Protein AF-F1ZC16-F1 (afdb_monomer_lite)

Structure (mmCIF, N/CA/C/O backbone):
data_AF-F1ZC16-F1
#
_entry.id   AF-F1ZC16-F1
#
loop_
_atom_site.group_PDB
_atom_site.id
_atom_site.type_symbol
_atom_site.label_atom_id
_atom_site.label_alt_id
_atom_site.label_comp_id
_atom_site.label_asym_id
_atom_site.label_entity_id
_atom_site.label_seq_id
_atom_site.pdbx_PDB_ins_code
_atom_site.Cartn_x
_atom_site.Cartn_y
_atom_site.Cartn_z
_atom_site.occupancy
_atom_site.B_iso_or_equiv
_atom_site.auth_seq_id
_atom_site.auth_comp_id
_atom_site.auth_asym_id
_atom_site.auth_atom_id
_atom_site.pdbx_PDB_model_num
ATOM 1 N N . MET A 1 1 ? -1.478 -3.838 1.812 1.00 75.81 1 MET A N 1
ATOM 2 C CA . MET A 1 1 ? -0.344 -4.524 1.162 1.00 75.81 1 MET A CA 1
ATOM 3 C C . MET A 1 1 ? -0.111 -3.811 -0.149 1.00 75.81 1 MET A C 1
ATOM 5 O O . MET A 1 1 ? -1.056 -3.710 -0.920 1.00 75.81 1 MET A O 1
ATOM 9 N N . GLU A 1 2 ? 1.073 -3.240 -0.333 1.00 89.38 2 GLU A N 1
ATOM 10 C CA .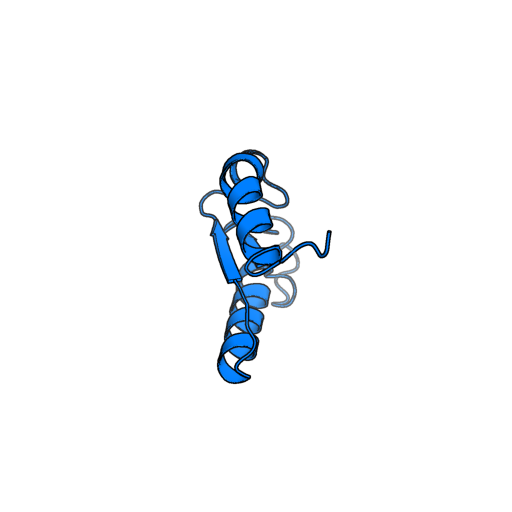 GLU A 1 2 ? 1.455 -2.507 -1.542 1.00 89.38 2 GLU A CA 1
ATOM 11 C C . GLU A 1 2 ? 2.536 -3.305 -2.277 1.00 89.38 2 GLU A C 1
ATOM 13 O O . GLU A 1 2 ? 3.363 -3.938 -1.617 1.00 89.38 2 GLU A O 1
ATOM 18 N N . VAL A 1 3 ? 2.458 -3.350 -3.608 1.00 93.75 3 VAL A N 1
ATOM 19 C CA . VAL A 1 3 ? 3.459 -3.987 -4.468 1.00 93.75 3 VAL A CA 1
ATOM 20 C C . VAL A 1 3 ? 3.601 -3.202 -5.772 1.00 93.75 3 VAL A C 1
ATOM 22 O O . VAL A 1 3 ? 2.600 -2.841 -6.407 1.00 93.75 3 VAL A O 1
ATOM 25 N N . GLY A 1 4 ? 4.845 -2.959 -6.173 1.00 92.06 4 GLY A N 1
ATOM 26 C CA . GLY A 1 4 ? 5.195 -2.311 -7.431 1.00 92.06 4 GLY A CA 1
ATOM 27 C C . GLY A 1 4 ? 5.344 -3.306 -8.582 1.00 92.06 4 GLY A C 1
ATOM 28 O O . GLY A 1 4 ? 5.848 -4.411 -8.403 1.00 92.06 4 GLY A O 1
ATOM 29 N N . ASP A 1 5 ? 4.983 -2.905 -9.801 1.00 89.62 5 ASP A N 1
ATOM 30 C CA . ASP A 1 5 ? 5.169 -3.709 -11.021 1.00 89.62 5 ASP A CA 1
ATOM 31 C C . ASP A 1 5 ? 6.641 -4.019 -11.356 1.00 89.62 5 ASP A C 1
ATOM 33 O O . ASP A 1 5 ? 6.915 -4.886 -12.189 1.00 89.62 5 ASP A O 1
ATOM 37 N N . ARG A 1 6 ? 7.595 -3.328 -10.716 1.00 88.06 6 ARG A N 1
ATOM 38 C CA . ARG A 1 6 ? 9.034 -3.604 -10.812 1.00 88.06 6 ARG A CA 1
ATOM 39 C C . ARG A 1 6 ? 9.639 -4.104 -9.503 1.00 88.06 6 ARG A C 1
ATOM 41 O O . ARG A 1 6 ? 10.870 -4.121 -9.373 1.00 88.06 6 ARG A O 1
ATOM 48 N N . ASP A 1 7 ? 8.817 -4.533 -8.549 1.00 85.06 7 ASP A N 1
ATOM 49 C CA . ASP A 1 7 ? 9.310 -5.167 -7.334 1.00 85.06 7 ASP A CA 1
ATOM 50 C C . ASP A 1 7 ? 10.055 -6.447 -7.682 1.00 85.06 7 ASP A C 1
ATOM 52 O O . ASP A 1 7 ? 9.526 -7.374 -8.292 1.00 85.06 7 ASP A O 1
ATOM 56 N N . PHE A 1 8 ? 11.335 -6.470 -7.310 1.00 77.31 8 PHE A N 1
ATOM 57 C CA . PHE A 1 8 ? 12.239 -7.586 -7.574 1.00 77.31 8 PHE A CA 1
ATOM 58 C C . PHE A 1 8 ? 12.483 -7.897 -9.069 1.00 77.31 8 PHE A C 1
ATOM 60 O O . PHE A 1 8 ? 13.044 -8.941 -9.406 1.00 77.31 8 PHE A O 1
ATOM 67 N N . LEU A 1 9 ? 12.174 -6.954 -9.975 1.00 65.69 9 LEU A N 1
ATOM 68 C CA . LEU A 1 9 ? 12.244 -7.128 -11.438 1.00 65.69 9 LEU A CA 1
ATOM 69 C C . LEU A 1 9 ? 13.629 -7.551 -11.969 1.00 65.69 9 LEU A C 1
ATOM 71 O O . LEU A 1 9 ? 13.719 -8.105 -13.062 1.00 65.69 9 LEU A O 1
ATOM 75 N N . ASN A 1 10 ? 14.711 -7.332 -11.210 1.00 56.12 10 ASN A N 1
ATOM 76 C CA . ASN A 1 10 ? 16.089 -7.531 -11.678 1.00 56.12 10 ASN A CA 1
ATOM 77 C C . ASN A 1 10 ? 16.911 -8.586 -10.907 1.00 56.12 10 ASN A C 1
ATOM 79 O O . ASN A 1 10 ? 18.073 -8.806 -11.231 1.00 56.12 10 ASN A O 1
ATOM 83 N N . ILE A 1 11 ? 16.336 -9.265 -9.905 1.00 57.03 11 ILE A N 1
ATOM 84 C CA . ILE A 1 11 ? 16.999 -10.406 -9.227 1.00 57.03 11 ILE A CA 1
ATOM 85 C C . ILE A 1 11 ? 16.492 -11.756 -9.779 1.00 57.03 11 ILE A C 1
ATOM 87 O O . ILE A 1 11 ? 17.085 -12.808 -9.543 1.00 57.03 11 ILE A O 1
ATOM 91 N N . ASN A 1 12 ? 15.488 -11.728 -10.661 1.00 55.97 12 ASN A N 1
ATOM 92 C CA . ASN A 1 12 ? 14.969 -12.883 -11.404 1.00 55.97 12 ASN A CA 1
ATOM 93 C C . ASN A 1 12 ? 15.972 -13.558 -12.370 1.00 55.97 12 ASN A C 1
ATOM 95 O O . ASN A 1 12 ? 15.571 -14.407 -13.164 1.00 55.97 12 ASN A O 1
ATOM 99 N N . ALA A 1 13 ? 17.276 -13.264 -12.293 1.00 57.78 13 ALA A N 1
ATOM 100 C CA . ALA A 1 13 ? 18.326 -14.037 -12.962 1.00 57.78 13 ALA A CA 1
ATOM 101 C C . ALA A 1 13 ? 18.293 -15.534 -12.584 1.00 57.78 13 ALA A C 1
ATOM 103 O O . ALA A 1 13 ? 18.725 -16.370 -13.373 1.00 57.78 13 ALA A O 1
ATOM 104 N N . LEU A 1 14 ? 17.727 -15.878 -11.419 1.00 62.81 14 LEU A N 1
ATOM 105 C CA . LEU A 1 14 ? 17.546 -17.261 -10.971 1.00 62.81 14 LEU A CA 1
ATOM 106 C C . LEU A 1 14 ? 16.391 -18.002 -11.682 1.00 62.81 14 LEU A C 1
ATOM 108 O O . LEU A 1 14 ? 16.407 -19.229 -11.676 1.00 62.81 14 LEU A O 1
ATOM 112 N N . ARG A 1 15 ? 15.429 -17.292 -12.313 1.00 62.47 15 ARG A N 1
ATOM 113 C CA . ARG A 1 15 ? 14.261 -17.819 -13.075 1.00 62.47 15 ARG A CA 1
ATOM 114 C C . ARG A 1 15 ? 13.635 -19.109 -12.516 1.00 62.47 15 ARG A C 1
ATOM 116 O O . ARG A 1 15 ? 13.191 -19.972 -13.268 1.00 62.47 15 ARG A O 1
ATOM 123 N N . ASP A 1 16 ? 13.582 -19.246 -11.199 1.00 72.81 16 ASP A N 1
ATOM 124 C CA . ASP A 1 16 ? 13.137 -20.470 -10.528 1.00 72.81 16 ASP A CA 1
ATOM 125 C C . ASP A 1 16 ? 11.635 -20.469 -10.204 1.00 72.81 16 ASP A C 1
ATOM 127 O O . ASP A 1 16 ? 11.127 -21.424 -9.616 1.00 72.81 16 ASP A O 1
ATOM 131 N N . GLY A 1 17 ? 10.928 -19.395 -10.577 1.00 68.62 17 GLY A N 1
ATOM 132 C CA . GLY A 1 17 ? 9.497 -19.212 -10.336 1.00 68.62 17 GLY A CA 1
ATOM 133 C C . GLY A 1 17 ? 9.133 -18.964 -8.869 1.00 68.62 17 GLY A C 1
ATOM 134 O O . GLY A 1 17 ? 7.970 -19.118 -8.508 1.00 68.62 17 GLY A O 1
ATOM 135 N N . LYS A 1 18 ? 10.103 -18.627 -8.005 1.00 71.38 18 LYS A N 1
ATOM 136 C CA . LYS A 1 18 ? 9.883 -18.468 -6.552 1.00 71.38 18 LYS A CA 1
ATOM 137 C C . LYS A 1 18 ? 10.099 -17.051 -6.032 1.00 71.38 18 LYS A C 1
ATOM 139 O O . LYS A 1 18 ? 9.842 -16.794 -4.861 1.00 71.38 18 LYS A O 1
ATOM 144 N N . HIS A 1 19 ? 10.559 -16.146 -6.888 1.00 78.12 19 HIS A N 1
ATOM 145 C CA . HIS A 1 19 ? 10.990 -14.807 -6.496 1.00 78.12 19 HIS A CA 1
ATOM 146 C C . HIS A 1 19 ? 10.179 -13.681 -7.158 1.00 78.12 19 HIS A C 1
ATOM 148 O O . HIS A 1 19 ? 10.598 -12.528 -7.142 1.00 78.12 19 HIS A O 1
ATOM 154 N N . ASP A 1 20 ? 9.003 -13.995 -7.706 1.00 85.75 20 ASP A N 1
ATOM 155 C CA . ASP A 1 20 ? 8.075 -12.991 -8.227 1.00 85.75 20 ASP A CA 1
ATOM 156 C C . ASP A 1 20 ? 7.212 -12.428 -7.091 1.00 85.75 20 ASP A C 1
ATOM 158 O O . ASP A 1 20 ? 6.300 -13.082 -6.576 1.00 85.75 20 ASP A O 1
ATOM 162 N N . TRP A 1 21 ? 7.541 -11.213 -6.657 1.00 87.50 21 TRP A N 1
ATOM 163 C CA . TRP A 1 21 ? 6.828 -10.560 -5.565 1.00 87.50 21 TRP A CA 1
ATOM 164 C C . TRP A 1 21 ? 5.454 -10.062 -6.003 1.00 87.50 21 TRP A C 1
ATOM 166 O O . TRP A 1 21 ? 4.534 -10.075 -5.186 1.00 87.50 21 TRP A O 1
ATOM 176 N N . VAL A 1 22 ? 5.277 -9.682 -7.269 1.00 89.81 22 VAL A N 1
ATOM 177 C CA . VAL A 1 22 ? 3.974 -9.251 -7.788 1.00 89.81 22 VAL A CA 1
ATOM 178 C C . VAL A 1 22 ? 2.999 -10.418 -7.709 1.00 89.81 22 VAL A C 1
ATOM 180 O O . VAL A 1 22 ? 1.975 -10.323 -7.029 1.00 89.81 22 VAL A O 1
ATOM 183 N N . GLU A 1 23 ? 3.373 -11.558 -8.288 1.00 89.69 23 GLU A N 1
ATOM 184 C CA . GLU A 1 23 ? 2.533 -12.753 -8.288 1.00 89.69 23 GLU A CA 1
ATOM 185 C C . GLU A 1 23 ? 2.255 -13.256 -6.860 1.00 89.69 23 GLU A C 1
ATOM 187 O O . GLU A 1 23 ? 1.126 -13.631 -6.526 1.00 89.69 23 GLU A O 1
ATOM 192 N N . ALA A 1 24 ? 3.262 -13.248 -5.981 1.00 90.88 24 ALA A N 1
ATOM 193 C CA . ALA A 1 24 ? 3.086 -13.675 -4.596 1.00 90.88 24 ALA A CA 1
ATOM 194 C C . ALA A 1 24 ? 2.058 -12.810 -3.844 1.00 90.88 24 ALA A C 1
ATOM 196 O O . ALA A 1 24 ? 1.194 -13.346 -3.139 1.00 90.88 24 ALA A O 1
ATOM 197 N N . ASN A 1 25 ? 2.116 -11.485 -4.008 1.00 93.88 25 ASN A N 1
ATOM 198 C CA . ASN A 1 25 ? 1.178 -10.570 -3.362 1.00 93.88 25 ASN A CA 1
ATOM 199 C C . ASN A 1 25 ? -0.238 -10.682 -3.965 1.00 93.88 25 ASN A C 1
ATOM 201 O O . ASN A 1 25 ? -1.212 -10.688 -3.211 1.00 93.88 25 ASN A O 1
ATOM 205 N N . GLU A 1 26 ? -0.375 -10.865 -5.283 1.00 94.31 26 GLU A N 1
ATOM 206 C CA . GLU A 1 26 ? -1.673 -11.120 -5.933 1.00 94.31 26 GLU A CA 1
ATOM 207 C C . GLU A 1 26 ? -2.329 -12.415 -5.426 1.00 94.31 26 GLU A C 1
ATOM 209 O O . GLU A 1 26 ? -3.515 -12.432 -5.077 1.00 94.31 26 GLU A O 1
ATOM 214 N N . ARG A 1 27 ? 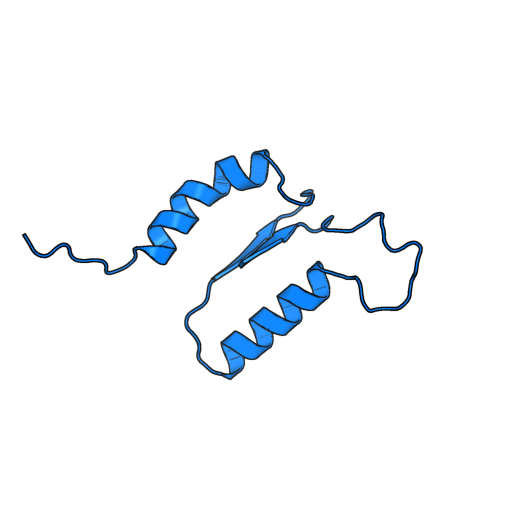-1.553 -13.502 -5.310 1.00 95.38 27 ARG A N 1
ATOM 215 C CA . ARG A 1 27 ? -2.030 -14.777 -4.747 1.00 95.38 27 ARG A CA 1
ATOM 216 C C . ARG A 1 27 ? -2.467 -14.620 -3.291 1.00 95.38 27 ARG A C 1
ATOM 218 O O . ARG A 1 27 ? -3.503 -15.161 -2.900 1.00 95.38 27 ARG A O 1
ATOM 225 N N . MET A 1 28 ? -1.719 -13.861 -2.491 1.00 96.25 28 MET A N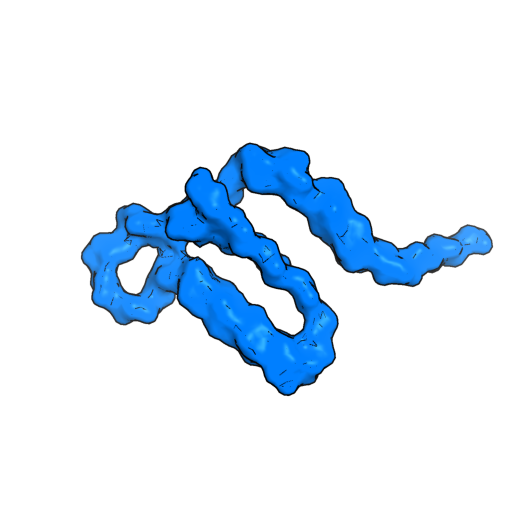 1
ATOM 226 C CA . MET A 1 28 ? -2.083 -13.577 -1.101 1.00 96.25 28 MET A CA 1
ATOM 227 C C . MET A 1 28 ? -3.382 -12.768 -1.013 1.00 96.25 28 MET A C 1
ATOM 229 O O . MET A 1 28 ? -4.281 -13.141 -0.260 1.00 96.25 28 MET A O 1
ATOM 233 N N . ALA A 1 29 ? -3.524 -11.711 -1.819 1.00 97.12 29 ALA A N 1
ATOM 234 C CA . ALA A 1 29 ? -4.749 -10.917 -1.898 1.00 97.12 29 ALA A CA 1
ATOM 235 C C . ALA A 1 29 ? -5.967 -11.783 -2.263 1.00 97.12 29 ALA A C 1
ATOM 237 O O . ALA A 1 29 ? -7.025 -11.658 -1.644 1.00 97.12 29 ALA A O 1
ATOM 238 N N . ASN A 1 30 ? -5.803 -12.714 -3.207 1.00 97.50 30 ASN A N 1
ATOM 239 C CA . ASN A 1 30 ? -6.849 -13.659 -3.586 1.00 97.50 30 ASN A CA 1
ATOM 240 C C . ASN A 1 30 ? -7.285 -14.539 -2.399 1.00 97.50 30 ASN A C 1
ATOM 242 O O . ASN A 1 30 ? -8.473 -14.617 -2.087 1.00 97.50 30 ASN A O 1
ATOM 246 N N . VAL A 1 31 ? -6.333 -15.138 -1.676 1.00 98.00 31 VAL A N 1
ATOM 247 C CA . VAL A 1 31 ? -6.637 -15.977 -0.503 1.00 98.00 31 VAL A CA 1
ATOM 248 C C . VAL A 1 31 ? -7.297 -15.171 0.620 1.00 98.00 31 VAL A C 1
ATOM 250 O O . VAL A 1 31 ? -8.226 -15.668 1.259 1.00 98.00 31 VAL A O 1
ATOM 253 N N . LEU A 1 32 ? -6.851 -13.935 0.869 1.00 97.94 32 LEU A N 1
ATOM 254 C CA . LEU A 1 32 ? -7.462 -13.056 1.871 1.00 97.94 32 LEU A CA 1
ATOM 255 C C . LEU A 1 32 ? -8.922 -12.742 1.524 1.00 97.94 32 LEU A C 1
ATOM 257 O O . LEU A 1 32 ? -9.783 -12.831 2.401 1.00 97.94 32 LEU A O 1
ATOM 261 N N . SER A 1 33 ? -9.201 -12.464 0.247 1.00 97.06 33 SER A N 1
ATOM 262 C CA . SER A 1 33 ? -10.557 -12.261 -0.269 1.00 97.06 33 SER A CA 1
ATOM 263 C C . SER A 1 33 ? -11.440 -13.492 -0.073 1.00 97.06 33 SER A C 1
ATOM 265 O O . SER A 1 33 ? -12.503 -13.393 0.535 1.00 97.06 33 SER A O 1
ATOM 267 N N . GLN A 1 34 ? -10.974 -14.669 -0.508 1.00 98.25 34 GLN A N 1
ATOM 268 C CA . GLN A 1 34 ? -11.733 -15.920 -0.398 1.00 98.25 34 GLN A CA 1
ATOM 269 C C . GLN A 1 34 ? -12.085 -16.275 1.049 1.00 98.25 34 GLN A C 1
ATOM 271 O O . GLN A 1 34 ? -13.149 -16.826 1.319 1.00 98.25 34 GLN A O 1
ATOM 276 N N . LYS A 1 35 ? -11.191 -15.961 1.989 1.00 98.19 35 LYS A N 1
ATOM 277 C CA . LYS A 1 35 ? -11.399 -16.211 3.418 1.00 98.19 35 LYS A CA 1
ATOM 278 C C . LYS A 1 35 ? -12.207 -15.114 4.121 1.00 98.19 35 LYS A C 1
ATOM 280 O O . LYS A 1 35 ? -12.452 -15.231 5.318 1.00 98.19 35 LYS A O 1
ATOM 285 N N . GLY A 1 36 ? -12.613 -14.063 3.408 1.00 97.38 36 GLY A N 1
ATOM 286 C CA . GLY A 1 36 ? -13.398 -12.963 3.966 1.00 97.38 36 GLY A CA 1
ATOM 287 C C . GLY A 1 36 ? -12.620 -12.078 4.942 1.00 97.38 36 GLY A C 1
ATOM 288 O O . GLY A 1 36 ? -13.228 -11.430 5.793 1.00 97.38 36 GLY A O 1
ATOM 289 N N . TYR A 1 37 ? -11.287 -12.044 4.854 1.00 97.44 37 TYR A N 1
ATOM 290 C CA . TYR A 1 37 ? -10.504 -11.106 5.653 1.00 97.44 37 TYR A CA 1
ATOM 291 C C . TYR A 1 37 ? -10.716 -9.680 5.156 1.00 97.44 37 TYR A C 1
ATOM 293 O O . TYR A 1 37 ? -10.817 -9.426 3.959 1.00 97.44 37 TYR A O 1
ATOM 301 N N . HIS A 1 38 ? -10.719 -8.726 6.082 1.00 94.69 38 HIS A N 1
ATOM 302 C CA . HIS A 1 38 ? -10.645 -7.316 5.730 1.00 94.69 38 HIS A CA 1
ATOM 303 C C . HIS A 1 38 ? -9.198 -6.973 5.351 1.00 94.69 38 HIS A C 1
ATOM 305 O O . HIS A 1 38 ? -8.299 -7.055 6.189 1.00 94.69 38 HIS A O 1
ATOM 311 N N . TYR A 1 39 ? -8.960 -6.613 4.091 1.00 96.06 39 TYR A N 1
ATOM 312 C CA . TYR A 1 39 ? -7.632 -6.270 3.583 1.00 96.06 39 TYR A CA 1
ATOM 313 C C . TYR A 1 39 ? -7.712 -5.147 2.543 1.00 96.06 39 TYR A C 1
ATOM 315 O O . TYR A 1 39 ? -8.762 -4.904 1.954 1.00 96.06 39 TYR A O 1
ATOM 323 N N . GLN A 1 40 ? -6.579 -4.484 2.311 1.00 96.25 40 GLN A N 1
ATOM 324 C CA . GLN A 1 40 ? -6.380 -3.551 1.202 1.00 96.25 40 GLN A CA 1
ATOM 325 C C . GLN A 1 40 ? -5.154 -3.997 0.411 1.00 96.25 40 GLN A C 1
ATOM 327 O O . GLN A 1 40 ? -4.088 -4.247 0.990 1.00 96.25 40 GLN A O 1
ATOM 332 N N . PHE A 1 41 ? -5.316 -4.101 -0.904 1.00 95.75 41 PHE A N 1
ATOM 333 C CA . PHE A 1 41 ? -4.248 -4.392 -1.850 1.00 95.75 41 PHE A CA 1
ATOM 334 C C . PHE A 1 41 ? -4.088 -3.202 -2.797 1.00 95.75 41 PHE A C 1
ATOM 336 O O . PHE A 1 41 ? -5.057 -2.788 -3.429 1.00 95.75 41 PHE A O 1
ATOM 343 N N . VAL A 1 42 ? -2.879 -2.648 -2.852 1.00 95.62 42 VAL A N 1
ATOM 344 C CA . VAL A 1 42 ? -2.519 -1.497 -3.682 1.00 95.62 42 VAL A CA 1
ATOM 345 C C . VAL A 1 42 ? -1.448 -1.952 -4.662 1.00 95.62 42 VAL A C 1
ATOM 347 O O . VAL A 1 42 ? -0.406 -2.454 -4.254 1.00 95.62 42 VAL A O 1
ATOM 350 N N . PHE A 1 43 ? -1.716 -1.786 -5.952 1.00 94.88 43 PHE A N 1
ATOM 351 C CA . PHE A 1 43 ? -0.774 -2.118 -7.014 1.00 94.88 43 PHE A CA 1
ATOM 352 C C . PHE A 1 43 ? -0.241 -0.832 -7.643 1.00 94.88 43 PHE A C 1
ATOM 354 O O . PHE A 1 43 ? -1.020 -0.040 -8.182 1.00 94.88 43 PHE A O 1
ATOM 361 N N . ALA A 1 44 ? 1.072 -0.625 -7.582 1.00 95.12 44 ALA A N 1
ATOM 362 C CA . ALA A 1 44 ? 1.727 0.561 -8.114 1.00 95.12 44 ALA A CA 1
ATOM 363 C C . ALA A 1 44 ? 2.401 0.263 -9.459 1.00 95.12 44 ALA A C 1
ATOM 365 O O . ALA A 1 44 ? 3.176 -0.679 -9.603 1.00 95.12 44 ALA A O 1
ATOM 366 N N . ARG A 1 45 ? 2.118 1.092 -10.468 1.00 93.56 45 ARG A N 1
ATOM 367 C CA . ARG A 1 45 ? 2.764 1.001 -11.785 1.00 93.56 45 ARG A CA 1
ATOM 368 C C . ARG A 1 45 ? 4.003 1.881 -11.843 1.00 93.56 45 ARG A C 1
ATOM 370 O O . ARG A 1 45 ? 4.003 2.981 -11.298 1.00 93.56 45 ARG A O 1
ATOM 377 N N . ASN A 1 46 ? 4.994 1.450 -12.615 1.00 92.44 46 ASN A N 1
ATOM 378 C CA . ASN A 1 46 ? 6.308 2.068 -12.742 1.00 92.44 46 ASN A CA 1
ATOM 379 C C . ASN A 1 46 ? 7.046 2.247 -11.405 1.00 92.44 46 ASN A C 1
ATOM 381 O O . ASN A 1 46 ? 7.795 3.211 -11.256 1.00 92.44 46 ASN A O 1
ATOM 385 N N . ALA A 1 47 ? 6.854 1.325 -10.465 1.00 93.25 47 ALA A N 1
ATOM 386 C CA . ALA A 1 47 ? 7.363 1.427 -9.102 1.00 93.25 47 ALA A CA 1
ATOM 387 C C . ALA A 1 47 ? 8.305 0.271 -8.763 1.00 93.25 47 ALA A C 1
ATOM 389 O O . ALA A 1 47 ? 8.112 -0.853 -9.221 1.00 93.25 47 ALA A O 1
ATOM 390 N N . VAL A 1 48 ? 9.334 0.567 -7.971 1.00 90.38 48 VAL A N 1
ATOM 391 C CA . VAL A 1 48 ? 10.308 -0.402 -7.445 1.00 90.38 48 VAL A CA 1
ATOM 392 C C . VAL A 1 48 ? 10.120 -0.598 -5.939 1.00 90.38 48 VAL A C 1
ATOM 394 O O . VAL A 1 48 ? 9.347 0.110 -5.295 1.00 90.38 48 VAL A O 1
ATOM 397 N N . HIS A 1 49 ? 10.905 -1.505 -5.357 1.00 90.12 49 HIS A N 1
ATOM 398 C CA . HIS A 1 49 ? 10.800 -1.806 -3.937 1.00 90.12 49 HIS A CA 1
ATOM 399 C C . HIS A 1 49 ? 11.116 -0.574 -3.080 1.00 90.12 49 HIS A C 1
ATOM 401 O O . HIS A 1 49 ? 12.206 -0.006 -3.178 1.00 90.12 49 HIS A O 1
ATOM 407 N N . VAL A 1 50 ? 10.170 -0.195 -2.214 1.00 88.94 50 VAL A N 1
ATOM 408 C CA . VAL A 1 50 ? 10.254 1.006 -1.361 1.00 88.94 50 VAL A CA 1
ATOM 409 C C . VAL A 1 50 ? 10.390 2.285 -2.201 1.00 88.94 50 VAL A C 1
ATOM 411 O O . VAL A 1 50 ? 11.172 3.186 -1.889 1.00 88.94 50 VAL A O 1
ATOM 414 N N . ASP A 1 51 ? 9.623 2.378 -3.291 1.00 94.12 51 ASP A N 1
ATOM 415 C CA . ASP A 1 51 ? 9.609 3.571 -4.131 1.00 94.12 51 ASP A CA 1
ATOM 416 C C . ASP A 1 51 ? 9.125 4.803 -3.347 1.00 94.12 51 ASP A C 1
ATOM 418 O O . ASP A 1 51 ? 8.059 4.830 -2.719 1.00 94.12 51 ASP A O 1
ATOM 422 N N . ARG A 1 52 ? 9.936 5.865 -3.385 1.00 95.31 52 ARG A N 1
ATOM 423 C CA . ARG A 1 52 ? 9.661 7.101 -2.652 1.00 95.31 52 ARG A CA 1
ATOM 424 C C . ARG A 1 52 ? 8.382 7.784 -3.135 1.00 95.31 52 ARG A C 1
ATOM 426 O O . ARG A 1 52 ? 7.638 8.290 -2.297 1.00 95.31 52 ARG A O 1
ATOM 433 N N . ALA A 1 53 ? 8.150 7.827 -4.445 1.00 96.06 53 ALA A N 1
ATOM 434 C CA . ALA A 1 53 ? 7.000 8.510 -5.020 1.00 96.06 53 ALA A CA 1
ATOM 435 C C . ALA A 1 53 ? 5.705 7.770 -4.680 1.00 96.06 53 ALA A C 1
ATOM 437 O O . ALA A 1 53 ? 4.696 8.416 -4.399 1.00 96.06 53 ALA A O 1
ATOM 438 N N . VAL A 1 54 ? 5.741 6.434 -4.643 1.00 96.06 54 VAL A N 1
ATOM 439 C CA . VAL A 1 54 ? 4.614 5.631 -4.150 1.00 96.06 54 VAL A CA 1
ATOM 440 C C . VAL A 1 54 ? 4.336 5.950 -2.688 1.00 96.06 54 VAL A C 1
ATOM 442 O O . VAL A 1 54 ? 3.211 6.313 -2.356 1.00 96.06 54 VAL A O 1
ATOM 445 N N . ARG A 1 55 ? 5.357 5.906 -1.821 1.00 94.81 55 ARG A N 1
ATOM 446 C CA . ARG A 1 55 ? 5.199 6.212 -0.390 1.00 94.81 55 ARG A CA 1
ATOM 447 C C . ARG A 1 55 ? 4.594 7.596 -0.158 1.00 94.81 55 ARG A C 1
ATOM 449 O O . ARG A 1 55 ? 3.730 7.747 0.695 1.00 94.81 55 ARG A O 1
ATOM 456 N N . GLU A 1 56 ? 5.056 8.612 -0.882 1.00 96.56 56 GLU A N 1
ATOM 457 C CA . GLU A 1 56 ? 4.543 9.981 -0.741 1.00 96.56 56 GLU A CA 1
ATOM 458 C C . GLU A 1 56 ? 3.076 10.109 -1.178 1.00 96.56 56 GLU A C 1
ATOM 460 O O . GLU A 1 56 ? 2.346 10.908 -0.597 1.00 96.56 56 GLU A O 1
ATOM 465 N N . GLN A 1 57 ? 2.628 9.300 -2.140 1.00 95.25 57 GLN A N 1
ATOM 466 C CA . GLN A 1 57 ? 1.240 9.295 -2.608 1.00 95.25 57 GLN A CA 1
ATOM 467 C C . GLN A 1 57 ? 0.306 8.477 -1.712 1.00 95.25 57 GLN A C 1
ATOM 469 O O . GLN A 1 57 ? -0.839 8.871 -1.512 1.00 95.25 57 GLN A O 1
ATOM 474 N N . THR A 1 58 ? 0.770 7.344 -1.180 1.00 95.81 58 THR A N 1
ATOM 475 C CA . THR A 1 58 ? -0.115 6.350 -0.550 1.00 95.81 58 THR A CA 1
ATOM 476 C C . THR A 1 58 ? -0.044 6.330 0.971 1.00 95.81 58 THR A C 1
ATOM 478 O O . THR A 1 58 ? -0.976 5.844 1.609 1.00 95.81 58 THR A O 1
ATOM 481 N N . LEU A 1 59 ? 1.018 6.868 1.588 1.00 95.25 59 LEU A N 1
ATOM 482 C CA . LEU A 1 59 ? 1.180 6.811 3.043 1.00 95.25 59 LEU A CA 1
ATOM 483 C C . LEU A 1 59 ? -0.001 7.440 3.803 1.00 95.25 59 LEU A C 1
ATOM 485 O O . LEU A 1 59 ? -0.493 6.773 4.708 1.00 95.25 59 LEU A O 1
ATOM 489 N N . PRO A 1 60 ? -0.497 8.651 3.475 1.00 95.94 60 PRO A N 1
ATOM 490 C CA . PRO A 1 60 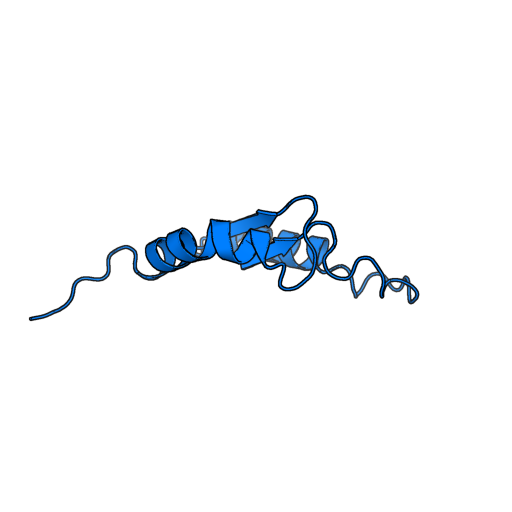? -1.629 9.230 4.201 1.00 95.94 60 PRO A CA 1
ATOM 491 C C . PRO A 1 60 ? -2.877 8.335 4.174 1.00 95.94 60 PRO A C 1
ATOM 493 O O . PRO A 1 60 ? -3.430 8.028 5.229 1.00 95.94 60 PRO A O 1
ATOM 496 N N . GLU A 1 61 ? -3.257 7.837 2.992 1.00 95.44 61 GLU A N 1
ATOM 497 C CA . GLU A 1 61 ? -4.402 6.933 2.818 1.00 95.44 61 GLU A CA 1
ATOM 498 C C . GLU A 1 61 ? -4.211 5.619 3.590 1.00 95.44 61 GLU A C 1
ATOM 500 O O . GLU A 1 61 ? -5.136 5.127 4.233 1.00 95.44 61 GLU A O 1
ATOM 505 N N . ALA A 1 62 ? -3.000 5.054 3.580 1.00 95.94 62 ALA A N 1
ATOM 506 C CA . ALA A 1 62 ? -2.706 3.821 4.302 1.00 95.94 62 ALA A CA 1
ATOM 507 C C . ALA A 1 62 ? -2.901 3.979 5.819 1.00 95.94 62 ALA A C 1
ATOM 509 O O . ALA A 1 62 ? -3.404 3.063 6.475 1.00 95.94 62 ALA A O 1
ATOM 510 N N . LEU A 1 63 ? -2.539 5.138 6.384 1.00 95.94 63 LEU A N 1
ATOM 511 C CA . LEU A 1 63 ? -2.812 5.436 7.791 1.00 95.94 63 LEU A CA 1
ATOM 512 C C . LEU A 1 63 ? -4.332 5.531 8.012 1.00 95.94 63 LEU A C 1
ATOM 514 O O . LEU A 1 63 ? -4.871 4.844 8.878 1.00 95.94 63 LEU A O 1
ATOM 518 N N . GLU A 1 64 ? -5.056 6.297 7.196 1.00 95.69 64 GLU A N 1
ATOM 519 C CA . GLU A 1 64 ? -6.520 6.394 7.307 1.00 95.69 64 GLU A CA 1
ATOM 520 C C . GLU A 1 64 ? -7.212 5.026 7.243 1.00 95.69 64 GLU A C 1
ATOM 522 O O . GLU A 1 64 ? -8.126 4.755 8.025 1.00 95.69 64 GLU A O 1
ATOM 527 N N . TRP A 1 65 ? -6.749 4.137 6.362 1.00 95.75 65 TRP A N 1
ATOM 528 C CA . TRP A 1 65 ? -7.279 2.786 6.228 1.00 95.75 65 TRP A CA 1
ATOM 529 C C . TRP A 1 65 ? -7.089 1.951 7.499 1.00 95.75 65 TRP A C 1
ATOM 531 O O . TRP A 1 65 ? -8.034 1.312 7.966 1.00 95.75 65 TRP A O 1
ATOM 541 N N . VAL A 1 66 ? -5.885 1.964 8.080 1.00 94.94 66 VAL A N 1
ATOM 542 C CA . VAL A 1 66 ? -5.561 1.175 9.282 1.00 94.94 66 VAL A CA 1
ATOM 543 C C . VAL A 1 66 ? -6.273 1.714 10.523 1.00 94.94 66 VAL A C 1
ATOM 545 O O . VAL A 1 66 ? -6.733 0.930 11.352 1.00 94.94 66 VAL A O 1
ATOM 548 N N . TRP A 1 67 ? -6.410 3.036 10.646 1.00 95.06 67 TRP A N 1
ATOM 549 C CA . TRP A 1 67 ? -7.125 3.671 11.760 1.00 95.06 67 TRP A CA 1
ATOM 550 C C . TRP A 1 67 ? -8.629 3.813 11.528 1.00 95.06 67 TRP A C 1
ATOM 552 O O . TRP A 1 67 ? -9.332 4.397 12.358 1.00 95.06 67 TRP A O 1
ATOM 562 N N . ARG A 1 68 ? -9.168 3.275 10.432 1.00 93.12 68 ARG A N 1
ATOM 563 C CA . ARG A 1 68 ? -10.591 3.391 10.132 1.00 93.12 68 ARG A CA 1
ATOM 564 C C . ARG A 1 68 ? -11.431 2.791 11.259 1.00 93.12 68 ARG A C 1
ATOM 566 O O . ARG A 1 68 ? -11.328 1.614 11.588 1.00 93.12 68 ARG A O 1
ATOM 573 N N . GLY A 1 69 ? -12.307 3.615 11.829 1.00 91.69 69 GLY A N 1
ATOM 574 C CA . GLY A 1 69 ? -13.171 3.216 12.941 1.00 91.69 69 GLY A CA 1
ATOM 575 C C . GLY A 1 69 ? -12.516 3.304 14.322 1.00 91.69 69 GLY A C 1
ATOM 576 O O . GLY A 1 69 ? -13.187 3.006 15.310 1.00 91.69 69 GLY A O 1
ATOM 577 N N . TYR A 1 70 ? -11.261 3.757 14.419 1.00 93.44 70 TYR A N 1
ATOM 578 C CA . TYR A 1 70 ? -10.640 4.080 15.698 1.00 93.44 70 TYR A CA 1
ATOM 579 C C . TYR A 1 70 ? -11.442 5.175 16.408 1.00 93.44 70 TYR A C 1
ATOM 581 O O . TYR A 1 70 ? -11.676 6.256 15.865 1.00 93.44 70 TYR A O 1
ATOM 589 N N . ARG A 1 71 ? -11.872 4.884 17.636 1.00 92.38 71 ARG A N 1
ATOM 590 C CA . ARG A 1 71 ? -12.508 5.846 18.534 1.00 92.38 71 ARG A CA 1
ATOM 591 C C . ARG A 1 71 ? -11.625 5.966 19.767 1.00 92.38 71 ARG A C 1
ATOM 593 O O . ARG A 1 71 ? -11.512 4.985 20.502 1.00 92.38 71 ARG A O 1
ATOM 600 N N . PRO A 1 72 ? -10.971 7.113 19.985 1.00 87.94 72 PRO A N 1
ATOM 601 C CA . PRO A 1 72 ? -10.242 7.315 21.219 1.00 87.94 72 PRO A CA 1
ATOM 602 C C . PRO A 1 72 ? -11.245 7.375 22.375 1.00 87.94 72 PRO A C 1
ATOM 604 O O . PRO A 1 72 ? -12.261 8.064 22.287 1.00 87.94 72 PRO A O 1
ATOM 607 N N . ASN A 1 73 ? -10.965 6.645 23.449 1.00 85.25 73 ASN A N 1
ATOM 608 C CA . ASN A 1 73 ? -11.681 6.812 24.707 1.00 85.25 73 ASN A CA 1
ATOM 609 C C . ASN A 1 73 ? -10.970 7.925 25.481 1.00 85.25 73 ASN A C 1
ATOM 611 O O . ASN A 1 73 ? -9.857 7.710 25.962 1.00 85.25 73 ASN A O 1
ATOM 615 N N . PHE A 1 74 ? -11.594 9.099 25.545 1.00 75.44 74 PHE A N 1
ATOM 616 C CA . PHE A 1 74 ? -11.190 10.203 26.416 1.00 75.44 74 PHE A CA 1
ATOM 617 C C . PHE A 1 74 ? -12.196 10.351 27.553 1.00 75.44 74 PHE A C 1
ATOM 619 O O . PHE A 1 74 ? -13.403 10.138 27.286 1.00 75.44 74 PHE A O 1
#

Sequence (74 aa):
MEVGDRDFL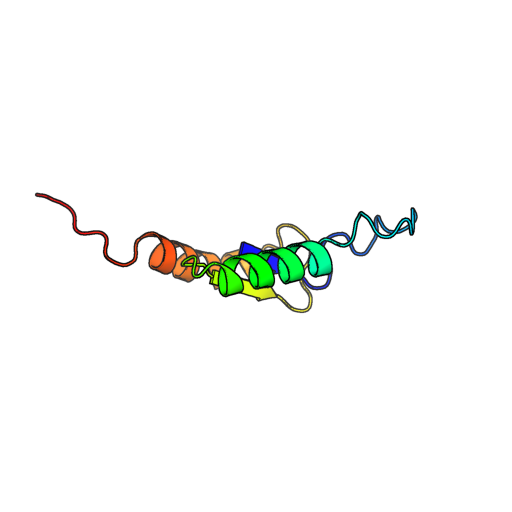NINALRDGKHDWVEANERMANVLSQKGYHYQFVFARNAVHVDRAVREQTLPEALEWVWRGYRPNF

Foldseek 3Di:
DEDEPCEVVPVCPVVPPPRPPVVVLVVVVVVCVVVVHDDDYHYHYPAYDPRPVCCVVCVVVVVCSVCPPPDDDD

Organism: NCBI:txid983920

pLDDT: mean 88.68, std 11.47, range [55.97, 98.25]

Radius of gyration: 15.17 Å; chains: 1; bounding box: 32×31×40 Å

Secondary structure (DSSP, 8-state):
-EEETTTTTTTGGG-SSS--HHHHHHHHHHHHHHTT-----EEETT--TT-HHHHHHHHHHHHHHHTTT-----

=== Feature glossary ===
The record interleaves many kinds of information about one protein. Here is each kind framed as the question it answers.

Q: What does the local fold look like, residue by residue?
A: A 3Di character summarizes, for each residue, the relative orientation of the Cα frame of its nearest spatial neighbor. Because it encodes fold topology rather than chemistry, 3Di alignments detect remote structural similarity that sequence alignment misses.

Q: Which residues are in helices, strands, or loops?
A: Secondary structure is the local, repeating backbone conformation. DSSP classifies it into eight states by reading the hydrogen-bond network: three helix types (H, G, I), two β types (E, B), two non-regular types (T, S), and unstructured coil (-).

Q: How big and how compact is the whole molecule?
A: Three whole-structure scalars: the radius of gyration (RMS distance of Cα from centroid, in Å), the count of Cα–Cα contacts (pairs closer than 8 Å and separated by more than four residues in sequence — i.e. tertiary, not local, contacts), and the bounding-box dimensions. Together they distinguish compact globular folds from extended fibres or disordered chains.

Q: How confident is the AlphaFold model at each residue?
A: For AlphaFold models, the B-factor field carries pLDDT — the model's own estimate of local accuracy on a 0–100 scale. Regions with pLDDT<50 should be treated as essentially unmodeled; they often correspond to intrinsically disordered segments.

Q: What family and function is it annotated with?
A: Functional annotations link the protein to curated databases. InterPro entries identify conserved domains and families by matching the sequence against member-database signatures (Pfam, PROSITE, CDD, …). Gene Ontology (GO) terms describe molecular function, biological process, and cellular component in a controlled vocabulary. CATH places the structure in a hierarchical fold classification (Class/Architecture/Topology/Homologous-superfamily). The organism is the source species.

Q: What known structures does this most resemble?
A: Nearest PDB neighbors are the top stru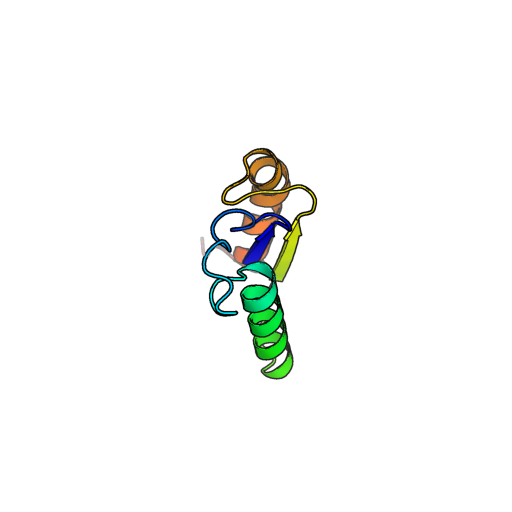ctural matches found by Foldseek when searching this structure against the entire Protein Data Bank. Each hit reports a TM-score (0 to 1; >0.5 almost always implies the same fold) and an E-value. These are *structural* homologs — they may share no detectable sequence similarity.

Q: Which residues are buried vs exposed?
A: Solvent-accessible surface area (SASA) is the area in Å² traced out by the centre of a 1.4 Å probe sphere (a water molecule) rolled over the protein's van der Waals surface (Shrake–Rupley / Lee–Richards construction). Buried residues have near-zero SASA; fully exposed residues can exceed 200 Å². The total SASA scales roughly with the number of surface residues.

Q: What are the backbone torsion angles?
A: φ (phi) and ψ (psi) are the two rotatable backbone dihedrals per residue: φ is the C(i-1)–N–Cα–C torsion, ψ is the N–Cα–C–N(i+1) torsion, both in degrees on (−180°, 180°]. α-helical residues cluster near (−60°, −45°); β-strand residues near (−120°, +130°). A Ramachandran plot is simply a scatter of (φ, ψ) for every residue.

Q: Are the domains correctly placed relative to each other?
A: Predicted aligned error is AlphaFold's pairwise confidence. Unlike pLDDT (per-residue), PAE is per-residue-pair and captures whether two parts of the structure are correctly placed relative to each other. Units are ångströms of expected positional error.

Q: What if only a Cα trace is available?
A: P-SEA three-state annotation labels each residue as helix, strand, or coil based purely on the geometry of the Cα trace. It serves as a fallback when the full backbone (and thus DSSP) is unavailable.

Q: What is the amino-acid chain?
A: This is the polypeptide sequence — one letter per residue, N-terminus first. Length ranges from a few dozen residues for small domains to over a thousand for large multi-domain proteins.

Q: What do the rendered images show?
A: The six renders are orthographic views along the three Cartesian axes in both directions. Representation (cartoon, sticks, or surface) and color scheme (sequence-rainbow or by-chain) vary across proteins so the training set covers all the common visualization conventions.

Q: What do the diagnostic plots show?
A: Plot images: a contact map (which residues are close in 3D, as an N×N binary image), a Ramachandran scatter (backbone torsion angles, revealing secondary-structure composition at a glance), and — for AlphaFold structures — a PAE heatmap (pairwise prediction confidence).

Q: How mobile is each atom in the crystal?
A: B-factor (Debye–Waller factor) reflects atomic displacement in the crystal lattice. It is an experimental observable (units Å²), not a prediction; low values mean the atom is pinned down, high values mean it moves or is heterogeneous across the crystal.

Q: Where is each backbone atom in 3D?
A: The mmCIF table is the protein's shape written out atom by atom. For each backbone N, Cα, C, and carbonyl O, it records an (x, y, z) coordinate triple in Å plus the residue type, chain letter, and residue number.